Protein AF-A0A7Y1GFR9-F1 (afdb_monomer)

Solvent-accessible surface area (backbone atoms only — not comparable to full-atom values): 9111 Å² total; per-residue (Å²): 134,87,80,78,77,84,66,83,77,88,83,81,88,84,52,54,65,56,54,34,50,53,50,53,71,23,35,62,37,94,64,48,64,37,30,33,35,50,37,25,61,61,58,41,49,54,67,54,40,51,51,50,20,68,72,33,56,96,47,56,47,25,89,77,35,48,39,39,39,18,22,44,61,72,40,50,54,54,26,45,78,68,51,26,47,61,40,31,45,68,21,58,47,44,78,41,60,83,47,45,67,91,73,64,60,85,76,49,104,52,81,85,55,60,25,35,31,30,61,30,69,70,42,35,64,54,37,42,82,74,70,72,29,26,25,42,60,43,56,67,70,56,50,52,51,22,36,42,69,28,42,52,75,96,61,76,62,78,90,37,54,133

Secondary structure (DSSP, 8-state):
------PPPP--PPPHHHHHHHHHHH---SSSB--EEEE-SS---HHHHHHHHHHHTT----TT-EEEEEE-HHHHHHHHHTTHHHHHHHHTEEEEES--GGG-PSSPSSTT--EEEES-HHHHHHHHHHH--EEEE--HHHHHHHHHHSB--SSS-TTT--

Foldseek 3Di:
DDPPPPDPDDDDDDDLLNVQVLQVLLQFDPFFFAQEEEEQQAADALVLLVVLLVLQAPAAFDPRYAYEYEHAPVRVVVSVVVVSCVSCVVNPYHYDHPDGPLPDDPPDVDNPAQEYEYQDSVCSNCVCVRPVHGYNHDHSSQSSVCRRVSTHDPDDDPSSDD

Mean predicted aligned error: 5.0 Å

pLDDT: mean 91.9, std 10.21, range [40.47, 98.75]

Radius of gyration: 17.75 Å; Cα contacts (8 Å, |Δi|>4): 274; chains: 1; bounding box: 36×48×51 Å

Nearest PDB structures (foldseek):
  7d2r-assembly1_A  TM=9.599E-01  e=6.645E-16  Agrobacterium tumefaciens
  7cnq-assembly4_D  TM=9.581E-01  e=7.096E-16  Agrobacterium tumefaciens
  7cnp-assembly3_C  TM=9.548E-01  e=2.640E-15  Agrobacterium tumefaciens
  7cns-assembly1_A-2  TM=8.594E-01  e=6.886E-07  Thermococcus kodakarensis KOD1
  2z86-assembly1_A  TM=3.331E-01  e=6.299E+00  Escherichia coli

Structure (mmCIF, N/CA/C/O backbone):
data_AF-A0A7Y1GFR9-F1
#
_entry.id   AF-A0A7Y1GFR9-F1
#
loop_
_atom_site.group_PDB
_atom_site.id
_atom_site.type_symbol
_atom_site.label_atom_id
_atom_site.label_alt_id
_atom_site.label_comp_id
_atom_site.label_asym_id
_atom_site.label_entity_id
_atom_site.label_seq_id
_atom_site.pdbx_PDB_ins_code
_atom_site.Cartn_x
_atom_site.Cartn_y
_atom_site.Cartn_z
_atom_site.occupancy
_atom_site.B_iso_or_equiv
_atom_site.auth_seq_id
_atom_site.auth_comp_id
_atom_site.auth_asym_id
_atom_site.auth_atom_id
_atom_site.pdbx_PDB_model_num
ATOM 1 N N . MET A 1 1 ? 11.500 33.359 -33.587 1.00 40.47 1 MET A N 1
ATOM 2 C CA . MET A 1 1 ? 10.790 32.141 -34.030 1.00 40.47 1 MET A CA 1
ATOM 3 C C . MET A 1 1 ? 11.599 30.947 -33.533 1.00 40.47 1 MET A C 1
ATOM 5 O O . MET A 1 1 ? 12.640 30.663 -34.104 1.00 40.47 1 MET A O 1
ATOM 9 N N . LEU A 1 2 ? 11.232 30.360 -32.389 1.00 47.72 2 LEU A N 1
ATOM 10 C CA . LEU A 1 2 ? 11.967 29.237 -31.790 1.00 47.72 2 LEU A CA 1
ATOM 11 C C . LEU A 1 2 ? 11.575 27.946 -32.521 1.00 47.72 2 LEU A C 1
ATOM 13 O O . LEU A 1 2 ? 10.472 27.439 -32.338 1.00 47.72 2 LEU A O 1
ATOM 17 N N . GLN A 1 3 ? 12.464 27.448 -33.382 1.00 59.44 3 GLN A N 1
ATOM 18 C CA . GLN A 1 3 ? 12.370 26.102 -33.943 1.00 59.44 3 GLN A CA 1
ATOM 19 C C . GLN A 1 3 ? 12.671 25.098 -32.828 1.00 59.44 3 GLN A C 1
ATOM 21 O O . GLN A 1 3 ? 13.826 24.867 -32.480 1.00 59.44 3 GLN A O 1
ATOM 26 N N . VAL A 1 4 ? 11.625 24.496 -32.263 1.00 64.25 4 VAL A N 1
ATOM 27 C CA . VAL A 1 4 ? 11.765 23.232 -31.537 1.00 64.25 4 VAL A CA 1
ATOM 28 C C . VAL A 1 4 ? 12.127 22.185 -32.587 1.00 64.25 4 VAL A C 1
ATOM 30 O O . VAL A 1 4 ? 11.289 21.786 -33.393 1.00 64.25 4 VAL A O 1
ATOM 33 N N . LEU A 1 5 ? 13.405 21.812 -32.644 1.00 63.75 5 LEU A N 1
ATOM 34 C CA . LEU A 1 5 ? 13.897 20.742 -33.505 1.00 63.75 5 LEU A CA 1
ATOM 35 C C . LEU A 1 5 ? 13.189 19.442 -33.107 1.00 63.75 5 LEU A C 1
ATOM 37 O O . LEU A 1 5 ? 13.393 18.934 -32.001 1.00 63.75 5 LEU A O 1
ATOM 41 N N . ALA A 1 6 ? 12.345 18.930 -34.002 1.00 72.00 6 ALA A N 1
ATOM 42 C CA . ALA A 1 6 ? 11.677 17.644 -33.865 1.00 72.00 6 ALA A CA 1
ATOM 43 C C . ALA A 1 6 ? 12.722 16.522 -33.940 1.00 72.00 6 ALA A C 1
ATOM 45 O O . ALA A 1 6 ? 13.035 16.011 -35.013 1.00 72.00 6 ALA A O 1
ATOM 46 N N . HIS A 1 7 ? 13.307 16.180 -32.795 1.00 75.50 7 HIS A N 1
ATOM 47 C CA . HIS A 1 7 ? 14.127 14.985 -32.669 1.00 75.50 7 HIS A CA 1
ATOM 48 C C . HIS A 1 7 ? 13.198 13.766 -32.654 1.00 75.50 7 HIS A C 1
ATOM 50 O O . HIS A 1 7 ? 12.136 13.830 -32.023 1.00 75.50 7 HIS A O 1
ATOM 56 N N . PRO A 1 8 ? 13.552 12.666 -33.341 1.00 83.44 8 PRO A N 1
ATOM 57 C CA . PRO A 1 8 ? 12.790 11.433 -33.226 1.00 83.44 8 PRO A CA 1
ATOM 58 C C . PRO A 1 8 ? 12.771 11.001 -31.758 1.00 83.44 8 PRO A C 1
ATOM 60 O O . PRO A 1 8 ? 13.806 10.990 -31.092 1.00 83.44 8 PRO A O 1
ATOM 63 N N . LEU A 1 9 ? 11.580 10.687 -31.249 1.00 88.75 9 LEU A N 1
ATOM 64 C CA . LEU A 1 9 ? 11.421 10.205 -29.883 1.00 88.75 9 LEU A CA 1
ATOM 65 C C . LEU A 1 9 ? 12.038 8.812 -29.762 1.00 88.75 9 LEU A C 1
ATOM 67 O O . LEU A 1 9 ? 11.814 7.944 -30.611 1.00 88.75 9 LEU A O 1
ATOM 71 N N . GLU A 1 10 ? 12.794 8.596 -28.689 1.00 93.31 10 GLU A N 1
ATOM 72 C CA . GLU A 1 10 ? 13.279 7.269 -28.335 1.00 93.31 10 GLU A CA 1
ATOM 73 C C . GLU A 1 10 ? 12.088 6.320 -28.146 1.00 93.31 10 GLU A C 1
ATOM 75 O O . GLU A 1 10 ? 11.118 6.636 -27.456 1.00 93.31 10 GLU A O 1
ATOM 80 N N . THR A 1 11 ? 12.152 5.150 -28.783 1.00 94.25 11 THR A N 1
ATOM 81 C CA . THR A 1 11 ? 11.154 4.091 -28.616 1.00 94.25 11 THR A CA 1
ATOM 82 C C . THR A 1 11 ? 11.794 2.923 -27.886 1.00 94.25 11 THR A C 1
ATOM 84 O O . THR A 1 11 ? 12.729 2.308 -28.395 1.00 94.25 11 THR A O 1
ATOM 87 N N . ILE A 1 12 ? 11.254 2.592 -26.716 1.00 95.25 12 ILE A N 1
ATOM 88 C CA . ILE A 1 12 ? 11.708 1.471 -25.891 1.00 95.25 12 ILE A CA 1
ATOM 89 C C . ILE A 1 12 ? 10.655 0.364 -25.955 1.00 95.25 12 ILE A C 1
ATOM 91 O O . ILE A 1 12 ? 9.463 0.606 -25.758 1.00 95.25 12 ILE A O 1
ATOM 95 N N . ARG A 1 13 ? 11.088 -0.870 -26.223 1.00 95.88 13 ARG A N 1
ATOM 96 C CA . ARG A 1 13 ? 10.219 -2.049 -26.151 1.00 95.88 13 ARG A CA 1
ATOM 97 C C . ARG A 1 13 ? 10.217 -2.582 -24.721 1.00 95.88 13 ARG A C 1
ATOM 99 O O . ARG A 1 13 ? 11.259 -2.996 -24.237 1.00 95.88 13 ARG A O 1
ATOM 106 N N . VAL A 1 14 ? 9.041 -2.629 -24.098 1.00 96.25 14 VAL A N 1
ATOM 107 C CA . VAL A 1 14 ? 8.843 -3.222 -22.767 1.00 96.25 14 VAL A CA 1
ATOM 108 C C . VAL A 1 14 ? 8.299 -4.641 -22.919 1.00 96.25 14 VAL A C 1
ATOM 110 O O . VAL A 1 14 ? 7.253 -4.859 -23.535 1.00 96.25 14 VAL A O 1
ATOM 113 N N . SER A 1 15 ? 9.026 -5.615 -22.384 1.00 95.75 15 SER A N 1
ATOM 114 C CA . SER A 1 15 ? 8.652 -7.028 -22.340 1.00 95.75 15 SER A CA 1
ATOM 115 C C . SER A 1 15 ? 8.041 -7.410 -20.987 1.00 95.75 15 SER A C 1
ATOM 117 O O . SER A 1 15 ? 8.073 -6.646 -20.025 1.00 95.75 15 SER A O 1
ATOM 119 N N . ARG A 1 16 ? 7.472 -8.619 -20.894 1.00 96.00 16 ARG A N 1
ATOM 120 C CA . ARG A 1 16 ? 7.000 -9.157 -19.606 1.00 96.00 16 ARG A CA 1
ATOM 121 C C . ARG A 1 16 ? 8.153 -9.402 -18.635 1.00 96.00 16 ARG A C 1
ATOM 123 O O . ARG A 1 16 ? 7.985 -9.147 -17.449 1.00 96.00 16 ARG A O 1
ATOM 130 N N . ASP A 1 17 ? 9.310 -9.820 -19.143 1.00 96.19 17 ASP A N 1
ATOM 131 C CA . ASP A 1 17 ? 10.512 -10.033 -18.336 1.00 96.19 17 ASP A CA 1
ATOM 132 C C . ASP A 1 17 ? 11.001 -8.724 -17.709 1.00 96.19 17 ASP A C 1
ATOM 134 O O . ASP A 1 17 ? 11.428 -8.725 -16.557 1.00 96.19 17 ASP A O 1
ATOM 138 N N . ASP A 1 18 ? 10.874 -7.599 -18.422 1.00 96.50 18 ASP A N 1
ATOM 139 C CA . ASP A 1 18 ? 11.194 -6.279 -17.866 1.00 96.50 18 ASP A CA 1
ATOM 140 C C . ASP A 1 18 ? 10.273 -5.952 -16.683 1.00 96.50 18 ASP A C 1
ATOM 142 O O . ASP A 1 18 ? 10.742 -5.537 -15.626 1.00 96.50 18 ASP A O 1
ATOM 146 N N . LEU A 1 19 ? 8.969 -6.228 -16.811 1.00 95.69 19 LEU A N 1
ATOM 147 C CA . LEU A 1 19 ? 8.009 -6.034 -15.719 1.00 95.69 19 LEU A CA 1
ATOM 148 C C . LEU A 1 19 ? 8.282 -6.961 -14.530 1.00 95.69 19 LEU A C 1
ATOM 150 O O . LEU A 1 19 ? 8.147 -6.538 -13.381 1.00 95.69 19 LEU A O 1
ATOM 154 N N . TYR A 1 20 ? 8.666 -8.213 -14.788 1.00 96.81 20 TYR A N 1
ATOM 155 C CA . TYR A 1 20 ? 9.037 -9.160 -13.741 1.00 96.81 20 TYR A CA 1
ATOM 156 C C . TYR A 1 20 ? 10.269 -8.685 -12.968 1.00 96.81 20 TYR A C 1
ATOM 158 O O . TYR A 1 20 ? 10.234 -8.644 -11.739 1.00 96.81 20 TYR A O 1
ATOM 166 N N . ARG A 1 21 ? 11.320 -8.253 -13.677 1.00 96.25 21 ARG A N 1
ATOM 167 C CA . ARG A 1 21 ? 12.548 -7.713 -13.073 1.00 96.25 21 ARG A CA 1
ATOM 168 C C . ARG A 1 21 ? 12.263 -6.463 -12.249 1.00 96.25 21 ARG A C 1
ATOM 170 O O . ARG A 1 21 ? 12.650 -6.413 -11.086 1.00 96.25 21 ARG A O 1
ATOM 177 N N . SER A 1 22 ? 11.506 -5.507 -12.790 1.00 95.94 22 SER A N 1
ATOM 178 C CA . SER A 1 22 ? 11.101 -4.320 -12.029 1.00 95.94 22 SER A CA 1
ATOM 179 C C . SER A 1 22 ? 10.274 -4.680 -10.793 1.00 95.94 22 SER A C 1
ATOM 181 O O . SER A 1 22 ? 10.444 -4.070 -9.742 1.00 95.94 22 SER A O 1
ATOM 183 N N . TRP A 1 23 ? 9.394 -5.684 -10.869 1.00 96.44 23 TRP A N 1
ATOM 184 C CA . TRP A 1 23 ? 8.671 -6.153 -9.686 1.00 96.44 23 TRP A CA 1
ATOM 185 C C . TRP A 1 23 ? 9.618 -6.739 -8.629 1.00 96.44 23 TRP A C 1
ATOM 187 O O . TRP A 1 23 ? 9.455 -6.427 -7.453 1.00 96.44 23 TRP A O 1
ATOM 197 N N . GLN A 1 24 ? 10.614 -7.536 -9.032 1.00 95.75 24 GLN A N 1
ATOM 198 C CA . GLN A 1 24 ? 11.618 -8.088 -8.114 1.00 95.75 24 GLN A CA 1
ATOM 199 C C . GLN A 1 24 ? 12.436 -6.983 -7.433 1.00 95.75 24 GLN A C 1
ATOM 201 O O . GLN A 1 24 ? 12.635 -7.036 -6.225 1.00 95.75 24 GLN A O 1
ATOM 206 N N . GLU A 1 25 ? 12.853 -5.959 -8.180 1.00 96.00 25 GLU A N 1
ATOM 207 C CA . GLU A 1 25 ? 13.593 -4.810 -7.640 1.00 96.00 25 GLU A CA 1
ATOM 208 C C . GLU A 1 25 ? 12.782 -4.015 -6.606 1.00 96.00 25 GLU A C 1
ATOM 210 O O . GLU A 1 25 ? 13.326 -3.555 -5.604 1.00 96.00 25 GLU A O 1
ATOM 215 N N . LEU A 1 26 ? 11.472 -3.863 -6.826 1.00 96.44 26 LEU A N 1
ATOM 216 C CA . LEU A 1 26 ? 10.575 -3.129 -5.927 1.00 96.44 26 LEU A CA 1
ATOM 217 C C . LEU A 1 26 ? 10.103 -3.953 -4.717 1.00 96.44 26 LEU A C 1
ATOM 219 O O . LEU A 1 26 ? 9.535 -3.394 -3.779 1.00 96.44 26 LEU A O 1
ATOM 223 N N . ASN A 1 27 ? 10.289 -5.272 -4.734 1.00 96.56 27 ASN A N 1
ATOM 224 C CA . ASN A 1 27 ? 9.762 -6.195 -3.734 1.00 96.56 27 ASN A CA 1
ATOM 225 C C . ASN A 1 27 ? 10.908 -6.830 -2.928 1.00 96.56 27 ASN A C 1
ATOM 227 O O . ASN A 1 27 ? 11.238 -8.000 -3.112 1.00 96.56 27 ASN A O 1
ATOM 231 N N . SER A 1 28 ? 11.509 -6.027 -2.046 1.00 95.44 28 SER A N 1
ATOM 232 C CA . SER A 1 28 ? 12.753 -6.311 -1.318 1.00 95.44 28 SER A CA 1
ATOM 233 C C . SER A 1 28 ? 12.612 -7.071 0.007 1.00 95.44 28 SER A C 1
ATOM 235 O O . SER A 1 28 ? 13.617 -7.318 0.665 1.00 95.44 28 SER A O 1
ATOM 237 N N . ALA A 1 29 ? 11.398 -7.390 0.459 1.00 95.81 29 ALA A N 1
ATOM 238 C CA . ALA A 1 29 ? 11.197 -8.136 1.702 1.00 95.81 29 ALA A CA 1
ATOM 239 C C . ALA A 1 29 ? 11.573 -9.627 1.567 1.00 95.81 29 ALA A C 1
ATOM 241 O O . ALA A 1 29 ? 11.161 -10.293 0.617 1.00 95.81 29 ALA A O 1
ATOM 242 N N . ASP A 1 30 ? 12.282 -10.156 2.570 1.00 91.06 30 ASP A N 1
ATOM 243 C CA . ASP A 1 30 ? 12.797 -11.539 2.592 1.00 91.06 30 ASP A CA 1
ATOM 244 C C . ASP A 1 30 ? 11.809 -12.578 3.151 1.00 91.06 30 ASP A C 1
ATOM 246 O O . ASP A 1 30 ? 12.010 -13.787 3.016 1.00 91.06 30 ASP A O 1
ATOM 250 N N . ASP A 1 31 ? 10.740 -12.132 3.808 1.00 94.50 31 ASP A N 1
ATOM 251 C CA . ASP A 1 31 ? 9.683 -12.989 4.340 1.00 94.50 31 ASP A CA 1
ATOM 252 C C . ASP A 1 31 ? 8.306 -12.503 3.875 1.00 94.50 31 ASP A C 1
ATOM 254 O O . ASP A 1 31 ? 8.180 -11.438 3.284 1.00 94.50 31 ASP A O 1
ATOM 258 N N . ARG A 1 32 ? 7.265 -13.323 4.064 1.00 97.00 32 ARG A N 1
ATOM 259 C CA . ARG A 1 32 ? 5.899 -12.997 3.615 1.00 97.00 32 ARG A CA 1
ATOM 260 C C . ARG A 1 32 ? 5.081 -12.237 4.654 1.00 97.00 32 ARG A C 1
ATOM 262 O O . ARG A 1 32 ? 3.954 -11.854 4.341 1.00 97.00 32 ARG A O 1
ATOM 269 N N . GLN A 1 33 ? 5.561 -12.112 5.888 1.00 97.62 33 GLN A N 1
ATOM 270 C CA . GLN A 1 33 ? 4.800 -11.469 6.948 1.00 97.62 33 GLN A CA 1
ATOM 271 C C . GLN A 1 33 ? 4.722 -9.982 6.632 1.00 97.62 33 GLN A C 1
ATOM 273 O O . GLN A 1 33 ? 5.733 -9.361 6.329 1.00 97.62 33 GLN A O 1
ATOM 278 N N . VAL A 1 34 ? 3.527 -9.400 6.717 1.00 97.94 34 VAL A N 1
ATOM 279 C CA . VAL A 1 34 ? 3.338 -7.958 6.546 1.00 97.94 34 VAL A CA 1
ATOM 280 C C . VAL A 1 34 ? 2.937 -7.337 7.869 1.00 97.94 34 VAL A C 1
ATOM 282 O O . VAL A 1 34 ? 1.975 -7.765 8.505 1.00 97.94 34 VAL A O 1
ATOM 285 N N . ASP A 1 35 ? 3.687 -6.322 8.286 1.00 96.62 35 ASP A N 1
ATOM 286 C CA . ASP A 1 35 ? 3.425 -5.587 9.522 1.00 96.62 35 ASP A CA 1
ATOM 287 C C . ASP A 1 35 ? 2.628 -4.308 9.277 1.00 96.62 35 ASP A C 1
ATOM 289 O O . ASP A 1 35 ? 1.723 -3.965 10.044 1.00 96.62 35 ASP A O 1
ATOM 293 N N . ILE A 1 36 ? 2.985 -3.597 8.209 1.00 96.19 36 ILE A N 1
ATOM 294 C CA . ILE A 1 36 ? 2.435 -2.293 7.862 1.00 96.19 36 ILE A CA 1
ATOM 295 C C . ILE A 1 36 ? 2.000 -2.304 6.400 1.00 96.19 36 ILE A C 1
ATOM 297 O O . ILE A 1 36 ? 2.696 -2.832 5.541 1.00 96.19 36 ILE A O 1
ATOM 301 N N . ILE A 1 37 ? 0.872 -1.676 6.097 1.00 96.94 37 ILE A N 1
ATOM 302 C CA . ILE A 1 37 ? 0.425 -1.392 4.738 1.00 96.94 37 ILE A CA 1
ATOM 303 C C . ILE A 1 37 ? 0.266 0.118 4.612 1.00 96.94 37 ILE A C 1
ATOM 305 O O . ILE A 1 37 ? -0.515 0.726 5.342 1.00 96.94 37 ILE A O 1
ATOM 309 N N . SER A 1 38 ? 1.010 0.716 3.688 1.00 95.06 38 SER A N 1
ATOM 310 C CA . SER A 1 38 ? 0.966 2.147 3.402 1.00 95.06 38 SER A CA 1
ATOM 311 C C . SER A 1 38 ? 0.489 2.387 1.973 1.00 95.06 38 SER A C 1
ATOM 313 O O . SER A 1 38 ? 1.128 1.964 1.001 1.00 95.06 38 SER A O 1
ATOM 315 N N . LEU A 1 39 ? -0.649 3.067 1.851 1.00 95.94 39 LEU A N 1
ATOM 316 C CA . LEU A 1 39 ? -1.325 3.354 0.590 1.00 95.94 39 LEU A CA 1
ATOM 317 C C . LEU A 1 39 ? -1.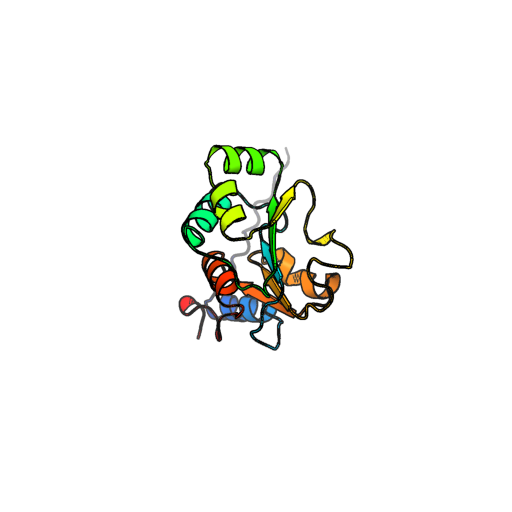385 4.861 0.334 1.00 95.94 39 LEU A C 1
ATOM 319 O O . LEU A 1 39 ? -1.596 5.647 1.255 1.00 95.94 39 LEU A O 1
ATOM 323 N N . GLY A 1 40 ? -1.255 5.254 -0.935 1.00 87.38 40 GLY A N 1
ATOM 324 C CA . GLY A 1 40 ? -1.368 6.660 -1.333 1.00 87.38 40 GLY A CA 1
ATOM 325 C C . GLY A 1 40 ? -0.093 7.470 -1.120 1.00 87.38 40 GLY A C 1
ATOM 326 O O . GLY A 1 40 ? -0.160 8.588 -0.635 1.00 87.38 40 GLY A O 1
ATOM 327 N N . ASN A 1 41 ? 1.074 6.934 -1.489 1.00 78.75 41 ASN A N 1
ATOM 328 C CA . ASN A 1 41 ? 2.373 7.604 -1.337 1.00 78.75 41 ASN A CA 1
ATOM 329 C C . ASN A 1 41 ? 2.767 8.348 -2.634 1.00 78.75 41 ASN A C 1
ATOM 331 O O . ASN A 1 41 ? 3.538 7.778 -3.422 1.00 78.75 41 ASN A O 1
ATOM 335 N N . PRO A 1 42 ? 2.263 9.575 -2.920 1.00 65.94 42 PRO A N 1
ATOM 336 C CA . PRO A 1 42 ? 1.895 10.618 -1.943 1.00 65.94 42 PRO A CA 1
ATOM 337 C C . PRO A 1 42 ? 0.404 11.005 -1.838 1.00 65.94 42 PRO A C 1
ATOM 339 O O . PRO A 1 42 ? 0.050 11.687 -0.880 1.00 65.94 42 PRO A O 1
ATOM 342 N N . HIS A 1 43 ? -0.460 10.598 -2.780 1.00 80.81 43 HIS A N 1
ATOM 343 C CA . HIS A 1 43 ? -1.895 10.900 -2.719 1.00 80.81 43 HIS A CA 1
ATOM 344 C C . HIS A 1 43 ? -2.748 9.726 -3.197 1.00 80.81 43 HIS A C 1
ATOM 346 O O . HIS A 1 43 ? -2.664 9.337 -4.359 1.00 80.81 43 HIS A O 1
ATOM 352 N N . PHE A 1 44 ? -3.582 9.191 -2.307 1.00 95.00 44 PHE A N 1
ATOM 353 C CA . PHE A 1 44 ? -4.654 8.263 -2.660 1.00 95.00 44 PHE A CA 1
ATOM 354 C C . PHE A 1 44 ? -5.811 9.019 -3.322 1.00 95.00 44 PHE A C 1
ATOM 356 O O . PHE A 1 44 ? -6.248 10.053 -2.811 1.00 95.00 44 PHE A O 1
ATOM 363 N N . SER A 1 45 ? -6.288 8.522 -4.459 1.00 95.81 45 SER A N 1
ATOM 364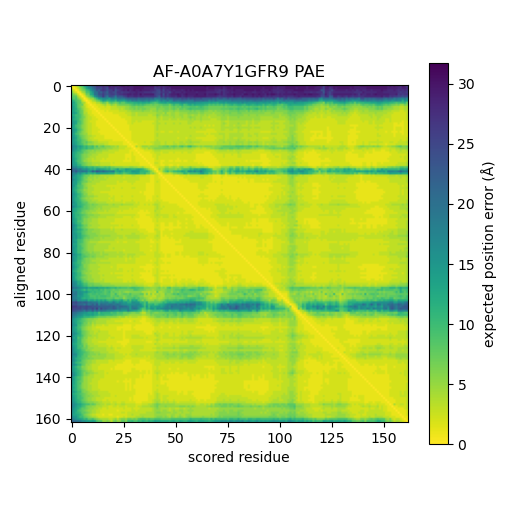 C CA . SER A 1 45 ? -7.384 9.122 -5.226 1.00 95.81 45 SER A CA 1
ATOM 365 C C . SER A 1 45 ? -8.767 8.696 -4.717 1.00 95.81 45 SER A C 1
ATOM 367 O O . SER A 1 45 ? -8.918 7.683 -4.033 1.00 95.81 45 SER A O 1
ATOM 369 N N . LEU A 1 46 ? -9.811 9.442 -5.099 1.00 97.62 46 LEU A N 1
ATOM 370 C CA . LEU A 1 46 ? -11.198 9.099 -4.762 1.00 97.62 46 LEU A CA 1
ATOM 371 C C . LEU A 1 46 ? -11.608 7.722 -5.314 1.00 97.62 46 LEU A C 1
ATOM 373 O O . LEU A 1 46 ? -12.321 6.971 -4.649 1.00 97.62 46 LEU A O 1
ATOM 377 N N . ASP A 1 47 ? -11.158 7.370 -6.518 1.00 97.75 47 ASP A N 1
ATOM 378 C CA . ASP A 1 47 ? -11.478 6.072 -7.115 1.00 97.75 47 ASP A CA 1
ATOM 379 C C . ASP A 1 47 ? -10.753 4.925 -6.408 1.00 97.75 47 ASP A C 1
ATOM 381 O O . ASP A 1 47 ? -11.335 3.856 -6.214 1.00 97.75 47 ASP A O 1
ATOM 385 N N . GLU A 1 48 ? -9.529 5.154 -5.927 1.00 98.00 48 GLU A N 1
ATOM 386 C CA . GLU A 1 48 ? -8.850 4.199 -5.053 1.00 98.00 48 GLU A CA 1
ATOM 387 C C . GLU A 1 48 ? -9.568 4.044 -3.703 1.00 98.00 48 GLU A C 1
ATOM 389 O O . GLU A 1 48 ? -9.699 2.915 -3.231 1.00 98.00 48 GLU A O 1
ATOM 394 N N . PHE A 1 49 ? -10.110 5.120 -3.115 1.00 98.50 49 PHE A N 1
ATOM 395 C CA . PHE A 1 49 ? -10.964 5.036 -1.919 1.00 98.50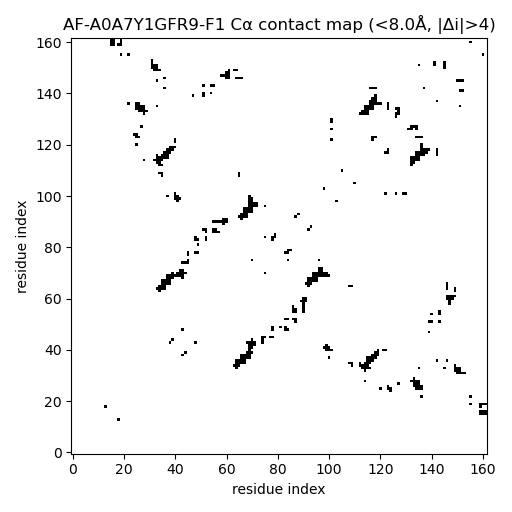 49 PHE A CA 1
ATOM 396 C C . PHE A 1 49 ? -12.195 4.167 -2.159 1.00 98.50 49 PHE A C 1
ATOM 398 O O . PHE A 1 49 ? -12.428 3.213 -1.415 1.00 98.50 49 PHE A O 1
ATOM 405 N N . LYS A 1 50 ? -12.957 4.447 -3.223 1.00 98.44 50 LYS A N 1
ATOM 406 C CA . LYS A 1 50 ? -14.136 3.648 -3.596 1.00 98.44 50 LYS A CA 1
ATOM 407 C C . LYS A 1 50 ? -13.759 2.188 -3.814 1.00 98.44 50 LYS A C 1
ATOM 409 O O . LYS A 1 50 ? -14.450 1.287 -3.337 1.00 98.44 50 LYS A O 1
ATOM 414 N N . ARG A 1 51 ? -12.648 1.941 -4.512 1.00 98.50 51 ARG A N 1
ATOM 415 C CA . ARG A 1 51 ? -12.186 0.586 -4.803 1.00 98.50 51 ARG A CA 1
ATOM 416 C C . ARG A 1 51 ? -11.755 -0.154 -3.542 1.00 98.50 51 ARG A C 1
ATOM 418 O O . ARG A 1 51 ? -12.132 -1.311 -3.376 1.00 98.50 51 ARG A O 1
ATOM 425 N N . LEU A 1 52 ? -10.992 0.486 -2.660 1.00 98.69 52 LEU A N 1
ATOM 426 C CA . LEU A 1 52 ? -10.577 -0.114 -1.396 1.00 98.69 52 LEU A CA 1
ATOM 427 C C . LEU A 1 52 ? -11.792 -0.389 -0.503 1.00 98.69 52 LEU A C 1
ATOM 429 O O . LEU A 1 52 ? -11.887 -1.475 0.058 1.00 98.69 52 LEU A O 1
ATOM 433 N N . ALA A 1 53 ? -12.758 0.533 -0.433 1.00 98.69 53 ALA A N 1
ATOM 434 C CA . ALA A 1 53 ? -13.982 0.347 0.345 1.00 98.69 53 ALA A CA 1
ATOM 435 C C . ALA A 1 53 ? -14.773 -0.880 -0.132 1.00 98.69 53 ALA A C 1
ATOM 437 O O . ALA A 1 53 ? -15.179 -1.700 0.686 1.00 98.69 53 ALA A O 1
ATOM 438 N N . GLN A 1 54 ? -14.910 -1.071 -1.450 1.00 98.62 54 GLN A N 1
ATOM 439 C CA . GLN A 1 54 ? -15.523 -2.279 -2.018 1.00 98.62 54 GLN A CA 1
ATOM 440 C C . GLN A 1 54 ? -14.779 -3.562 -1.623 1.00 98.62 54 GLN A C 1
ATOM 442 O O . GLN A 1 54 ? -15.413 -4.565 -1.313 1.00 98.62 54 GLN A O 1
ATOM 447 N N . LEU A 1 55 ? -13.443 -3.539 -1.639 1.00 98.62 55 LEU A N 1
ATOM 448 C CA . LEU A 1 55 ? -12.612 -4.694 -1.279 1.00 98.62 55 LEU A CA 1
ATOM 449 C C . LEU A 1 55 ? -12.671 -5.018 0.225 1.00 98.62 55 LEU A C 1
ATOM 451 O O . LEU A 1 55 ? -12.496 -6.172 0.609 1.00 98.62 55 LEU A O 1
ATOM 455 N N . CYS A 1 56 ? -12.911 -4.013 1.067 1.00 98.62 56 CYS A N 1
ATOM 456 C CA . CYS A 1 56 ? -12.903 -4.121 2.526 1.00 98.62 56 CYS A CA 1
ATOM 457 C C . CYS A 1 56 ? -14.301 -4.273 3.155 1.00 98.62 56 CYS A C 1
ATOM 459 O O . CYS A 1 56 ? -14.401 -4.573 4.347 1.00 98.62 56 CYS A O 1
ATOM 461 N N . ALA A 1 57 ? -15.379 -4.065 2.394 1.00 98.38 57 ALA A N 1
ATOM 462 C CA . ALA A 1 57 ? -16.746 -4.059 2.906 1.00 98.38 57 ALA A CA 1
ATOM 463 C C . ALA A 1 57 ? -17.106 -5.360 3.647 1.00 98.38 57 ALA A C 1
ATOM 465 O O . ALA A 1 57 ? -16.940 -6.465 3.132 1.00 98.38 57 ALA A O 1
ATOM 466 N N . GLY A 1 58 ? -17.603 -5.225 4.881 1.00 98.12 58 GLY A N 1
ATOM 467 C CA . GLY A 1 58 ? -17.993 -6.358 5.731 1.00 98.12 58 GLY A CA 1
ATOM 468 C C . GLY A 1 58 ? -16.828 -7.196 6.276 1.00 98.12 58 GLY A C 1
ATOM 469 O O . GLY A 1 58 ? -17.069 -8.189 6.955 1.00 98.12 58 GLY A O 1
ATOM 470 N N . GLN A 1 59 ? -15.579 -6.809 6.010 1.00 98.06 59 GLN A N 1
ATOM 471 C CA . GLN A 1 59 ? -14.385 -7.518 6.467 1.00 98.06 59 GLN A CA 1
ATOM 472 C C . GLN A 1 59 ? -13.710 -6.787 7.641 1.00 98.06 59 GLN A C 1
ATOM 474 O O . GLN A 1 59 ? -14.117 -5.697 8.065 1.00 98.06 59 GLN A O 1
ATOM 479 N N . ARG A 1 60 ? -12.652 -7.397 8.181 1.00 98.38 60 ARG A N 1
ATOM 480 C CA . ARG A 1 60 ? -11.747 -6.800 9.171 1.00 98.38 60 ARG A CA 1
ATOM 481 C C . ARG A 1 60 ? -10.304 -7.118 8.808 1.00 98.38 60 ARG A C 1
ATOM 483 O O . ARG A 1 60 ? -10.017 -8.215 8.329 1.00 98.38 60 ARG A O 1
ATOM 490 N N . LYS A 1 61 ? -9.399 -6.174 9.064 1.00 98.38 61 LYS A N 1
ATOM 491 C CA . LYS A 1 61 ? -7.960 -6.421 8.952 1.00 98.38 61 LYS A CA 1
ATOM 492 C C . LYS A 1 61 ? -7.480 -7.443 9.989 1.00 98.38 61 LYS A C 1
ATOM 494 O O . LYS A 1 61 ? -8.056 -7.572 11.070 1.00 98.38 61 LYS A O 1
ATOM 499 N N . HIS A 1 62 ? -6.367 -8.100 9.691 1.00 98.38 62 HIS A N 1
ATOM 500 C CA . HIS A 1 62 ? -5.620 -8.915 10.633 1.00 98.38 62 HIS A CA 1
ATOM 501 C C . HIS A 1 62 ? -5.186 -8.054 11.838 1.00 98.38 62 HIS A C 1
ATOM 503 O O . HIS A 1 62 ? -4.691 -6.935 11.649 1.00 98.38 62 HIS A 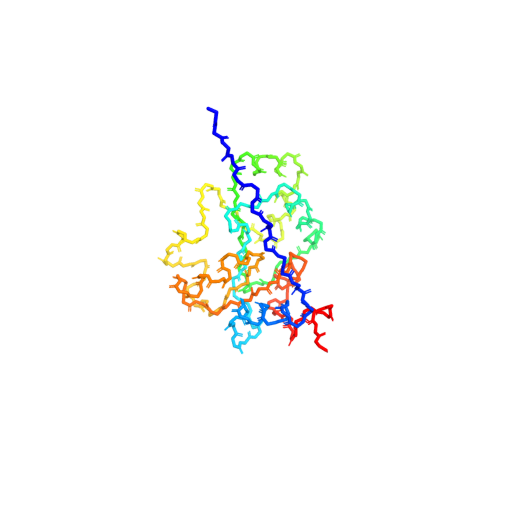O 1
ATOM 509 N N . PRO A 1 63 ? -5.322 -8.538 13.087 1.00 96.50 63 PRO A N 1
ATOM 510 C CA . PRO A 1 63 ? -5.069 -7.727 14.281 1.00 96.50 63 PRO A CA 1
ATOM 511 C C . PRO A 1 63 ? -3.625 -7.223 14.379 1.00 96.50 63 PRO A C 1
ATOM 513 O O . PRO A 1 63 ? -3.387 -6.151 14.926 1.00 96.50 63 PRO A O 1
ATOM 516 N N . GLN A 1 64 ? -2.668 -7.962 13.812 1.00 95.81 64 GLN A N 1
ATOM 517 C CA . GLN A 1 64 ? -1.249 -7.594 13.830 1.00 95.81 64 GLN A CA 1
ATOM 518 C C . GLN A 1 64 ? -0.811 -6.710 12.650 1.00 95.81 64 GLN A C 1
ATOM 520 O O . GLN A 1 64 ? 0.354 -6.318 12.614 1.00 95.81 64 GLN A O 1
ATOM 525 N N . VAL A 1 65 ? -1.701 -6.401 11.701 1.00 96.94 65 VAL A N 1
ATOM 526 C CA . VAL A 1 65 ? -1.399 -5.525 10.560 1.00 96.94 65 VAL A CA 1
ATOM 527 C C . VAL A 1 65 ? -1.898 -4.115 10.848 1.00 96.94 65 VAL A C 1
ATOM 529 O O . VAL A 1 65 ? -3.063 -3.925 11.209 1.00 96.94 65 VAL A O 1
ATOM 532 N N . SER A 1 66 ? -1.047 -3.117 10.637 1.00 96.19 66 SER A N 1
ATOM 533 C CA . SER A 1 66 ? -1.453 -1.709 10.580 1.00 96.19 66 SER A CA 1
ATOM 534 C C . SER A 1 66 ? -1.639 -1.300 9.123 1.00 96.19 66 SER A C 1
ATOM 536 O O . SER A 1 66 ? -0.761 -1.552 8.309 1.00 96.19 66 SER A O 1
ATOM 538 N N . ILE A 1 67 ? -2.756 -0.662 8.777 1.00 96.75 67 ILE A N 1
ATOM 539 C CA . ILE A 1 67 ? -3.000 -0.138 7.426 1.00 96.75 67 ILE A CA 1
ATOM 540 C C . ILE A 1 67 ? -3.335 1.351 7.504 1.00 96.75 67 ILE A C 1
ATOM 542 O O . ILE A 1 67 ? -4.174 1.761 8.306 1.00 96.75 67 ILE A O 1
ATOM 546 N N . MET A 1 68 ? -2.655 2.146 6.680 1.00 94.94 68 MET A N 1
ATOM 547 C CA . MET A 1 68 ? -2.771 3.600 6.622 1.00 94.94 68 MET A CA 1
ATOM 548 C C . MET A 1 68 ? -2.934 4.062 5.178 1.00 94.94 68 MET A C 1
ATOM 550 O O . MET A 1 68 ? -2.228 3.592 4.283 1.00 94.94 68 MET A O 1
ATOM 554 N N . VAL A 1 69 ? -3.832 5.021 4.975 1.00 95.69 69 VAL A N 1
ATOM 555 C CA . VAL A 1 69 ? -4.005 5.736 3.711 1.00 95.69 69 VAL A CA 1
ATOM 556 C C . VAL A 1 69 ? -3.590 7.194 3.898 1.00 95.69 69 VAL A C 1
ATOM 558 O O . VAL A 1 69 ? -4.129 7.888 4.761 1.00 95.69 69 VAL A O 1
ATOM 561 N N . THR A 1 70 ? -2.669 7.673 3.061 1.00 93.25 70 THR A N 1
ATOM 562 C CA . THR A 1 70 ? -2.319 9.098 2.966 1.00 93.25 70 THR A CA 1
ATOM 563 C C . THR A 1 70 ? -3.010 9.753 1.772 1.00 93.25 70 THR A C 1
ATOM 565 O O . THR A 1 70 ? -2.978 9.240 0.651 1.00 93.25 70 THR A O 1
ATOM 568 N N . CYS A 1 71 ? -3.662 10.896 1.989 1.00 94.00 71 CYS A N 1
ATOM 569 C CA . CYS A 1 71 ? -4.409 11.602 0.941 1.00 94.00 71 CYS A CA 1
ATOM 570 C C . CYS A 1 71 ? -4.439 13.125 1.159 1.00 94.00 71 CYS A C 1
ATOM 572 O O . CYS A 1 71 ? -3.953 13.641 2.163 1.00 94.00 71 CYS A O 1
ATOM 574 N N . GLY A 1 72 ? -4.964 13.874 0.188 1.00 94.19 72 GLY A N 1
ATOM 575 C CA . GLY A 1 72 ? -5.245 15.304 0.366 1.00 94.19 72 GLY A CA 1
ATOM 576 C C . GLY A 1 72 ? -6.605 15.528 1.036 1.00 94.19 72 GLY A C 1
ATOM 577 O O . GLY A 1 72 ? -7.522 14.740 0.810 1.00 94.19 72 GLY A O 1
ATOM 578 N N . ARG A 1 73 ? -6.758 16.625 1.793 1.00 94.31 73 ARG A N 1
ATOM 579 C CA . ARG A 1 73 ? -8.016 16.995 2.482 1.00 94.31 73 ARG A CA 1
ATOM 580 C C . ARG A 1 73 ? -9.251 16.930 1.586 1.00 94.31 73 ARG A C 1
ATOM 582 O O . ARG A 1 73 ? -10.208 16.247 1.917 1.00 94.31 73 ARG A O 1
ATOM 589 N N . THR A 1 74 ? -9.190 17.543 0.405 1.00 96.00 74 THR A N 1
ATOM 590 C CA . THR A 1 74 ? -10.321 17.547 -0.538 1.00 96.00 74 THR A CA 1
ATOM 591 C C . THR A 1 74 ? -10.735 16.140 -0.971 1.00 96.00 74 THR A C 1
ATOM 593 O O . THR A 1 74 ? -11.920 15.863 -1.113 1.00 96.00 74 THR A O 1
ATOM 596 N N . VAL A 1 75 ? -9.777 15.229 -1.172 1.00 96.50 75 VAL A N 1
ATOM 597 C CA . VAL A 1 75 ? -10.099 13.843 -1.545 1.00 96.50 75 VAL A CA 1
ATOM 598 C C . VAL A 1 75 ? -10.690 13.089 -0.358 1.00 96.50 75 VAL A C 1
ATOM 600 O O . VAL A 1 75 ? -11.612 12.300 -0.547 1.00 96.50 75 VAL A O 1
ATOM 603 N N . PHE A 1 76 ? -10.196 13.348 0.856 1.00 96.94 76 PHE A N 1
ATOM 604 C CA . PHE A 1 76 ? -10.761 12.781 2.077 1.00 96.94 76 PHE A CA 1
ATOM 605 C C . PHE A 1 76 ? -12.235 13.176 2.246 1.00 96.94 76 PHE A C 1
ATOM 607 O O . PHE A 1 76 ? -13.078 12.298 2.384 1.00 96.94 76 PHE A O 1
ATOM 614 N N . GLU A 1 77 ? -12.560 14.467 2.133 1.00 97.88 77 GLU A N 1
ATOM 615 C CA . GLU A 1 77 ? -1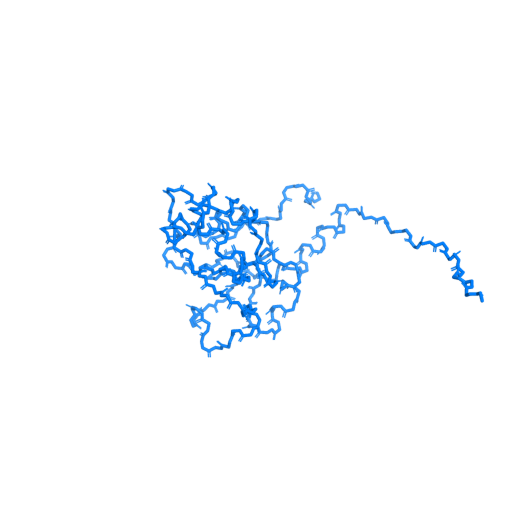3.937 14.985 2.215 1.00 97.88 77 GLU A CA 1
ATOM 616 C C . GLU A 1 77 ? -14.848 14.364 1.144 1.00 97.88 77 GLU A C 1
ATOM 618 O O . GLU A 1 77 ? -15.977 13.961 1.418 1.00 97.88 77 GLU A O 1
ATOM 623 N N . GLN A 1 78 ? -14.351 14.219 -0.089 1.00 98.31 78 GLN A N 1
ATOM 624 C CA . GLN A 1 78 ? -15.092 13.548 -1.162 1.00 98.31 78 GLN A CA 1
ATOM 625 C C . GLN A 1 78 ? -15.329 12.061 -0.871 1.00 98.31 78 GLN A C 1
ATOM 627 O O . GLN A 1 78 ? -16.398 11.531 -1.180 1.00 98.31 78 GLN A O 1
ATOM 632 N N . ALA A 1 79 ? -14.338 11.371 -0.304 1.00 98.19 79 ALA A N 1
ATOM 633 C CA . ALA A 1 79 ? -14.452 9.967 0.073 1.00 98.19 79 ALA A CA 1
ATOM 634 C C . ALA A 1 79 ? -15.408 9.777 1.261 1.00 98.19 79 ALA A C 1
ATOM 636 O O . ALA A 1 79 ? -16.142 8.788 1.297 1.00 98.19 79 ALA A O 1
ATOM 637 N N . GLU A 1 80 ? -15.429 10.725 2.198 1.00 98.44 80 GLU A N 1
ATOM 638 C CA . GLU A 1 80 ? -16.359 10.763 3.327 1.00 98.44 80 GLU A CA 1
ATOM 639 C C . GLU A 1 80 ? -17.793 10.964 2.837 1.00 98.44 80 GLU A C 1
ATOM 641 O O . GLU A 1 80 ? -18.657 10.141 3.130 1.00 98.44 80 GLU A O 1
ATOM 646 N N . ALA A 1 81 ? -18.031 11.960 1.979 1.00 98.38 81 ALA A N 1
ATOM 647 C CA . ALA A 1 81 ? -19.338 12.191 1.362 1.00 98.38 81 ALA A CA 1
ATOM 648 C C . ALA A 1 81 ? -19.834 10.989 0.532 1.00 98.38 81 ALA A C 1
ATOM 650 O O . ALA A 1 81 ? -21.037 10.774 0.394 1.00 98.38 81 ALA A O 1
ATOM 651 N N . ALA A 1 82 ? -18.915 10.184 -0.010 1.00 97.75 82 ALA A N 1
ATOM 652 C CA . ALA A 1 82 ? -19.226 8.947 -0.723 1.00 97.75 82 ALA A CA 1
ATOM 653 C C . ALA A 1 82 ? -19.431 7.722 0.198 1.00 97.75 82 ALA A C 1
ATOM 655 O O . ALA A 1 82 ? -19.663 6.623 -0.309 1.00 97.75 82 ALA A O 1
ATOM 656 N N . GLY A 1 83 ? -19.307 7.874 1.522 1.00 98.25 83 GLY A N 1
ATOM 657 C CA . GLY A 1 83 ? -19.431 6.796 2.511 1.00 98.25 83 GLY A CA 1
ATOM 658 C C . GLY A 1 83 ? -18.251 5.816 2.542 1.00 98.25 83 GLY A C 1
ATOM 659 O O . GLY A 1 83 ? -18.320 4.779 3.201 1.00 98.25 83 GLY A O 1
ATOM 660 N N . ALA A 1 84 ? -17.158 6.104 1.830 1.00 98.50 84 ALA A N 1
ATOM 661 C CA . ALA A 1 84 ? -16.005 5.208 1.763 1.00 98.50 84 ALA A CA 1
ATOM 662 C C . ALA A 1 84 ? -15.213 5.197 3.079 1.00 98.50 84 ALA A C 1
ATOM 664 O O . ALA A 1 84 ? -14.714 4.145 3.482 1.00 98.50 84 ALA A O 1
ATOM 665 N N . ILE A 1 85 ? -15.115 6.348 3.756 1.00 98.44 85 ILE A N 1
ATOM 666 C CA . ILE A 1 85 ? -14.363 6.479 5.012 1.00 98.44 85 ILE A CA 1
ATOM 667 C C . ILE A 1 85 ? -14.955 5.587 6.104 1.00 98.44 85 ILE A C 1
ATOM 669 O O . ILE A 1 85 ? -14.201 4.839 6.718 1.00 98.44 85 ILE A O 1
ATOM 673 N N . ASP A 1 86 ? -16.278 5.557 6.274 1.00 98.50 86 ASP A N 1
ATOM 674 C CA . ASP A 1 86 ? -16.938 4.723 7.290 1.00 98.50 86 ASP A CA 1
ATOM 675 C C . ASP A 1 86 ? -16.668 3.228 7.087 1.00 98.50 86 ASP A C 1
ATOM 677 O O . ASP A 1 86 ? -16.322 2.505 8.027 1.00 98.50 86 ASP A O 1
ATOM 681 N N . VAL A 1 87 ? -16.771 2.753 5.841 1.00 98.75 87 VAL A N 1
ATOM 682 C CA . VAL A 1 87 ? -16.496 1.352 5.488 1.00 98.75 87 VAL A CA 1
ATOM 683 C C . VAL A 1 87 ? -15.047 0.983 5.811 1.00 98.75 87 VAL A C 1
ATOM 685 O O . VAL A 1 87 ? -14.770 -0.080 6.373 1.00 98.75 87 VAL A O 1
ATOM 688 N N . LEU A 1 88 ? -14.114 1.866 5.466 1.00 98.75 88 LEU A N 1
ATOM 689 C CA . LEU A 1 88 ? -12.685 1.642 5.646 1.00 98.75 88 LEU A CA 1
ATOM 690 C C . LEU A 1 88 ? -12.253 1.773 7.113 1.00 98.75 88 LEU A C 1
ATOM 692 O O . LEU A 1 88 ? -11.459 0.959 7.589 1.00 98.75 88 LEU A O 1
ATOM 696 N N . ALA A 1 89 ? -12.822 2.719 7.857 1.00 98.56 89 ALA A N 1
ATOM 697 C CA . ALA A 1 89 ? -12.632 2.841 9.297 1.00 98.56 89 ALA A CA 1
ATOM 698 C C . ALA A 1 89 ? -13.138 1.583 10.018 1.00 98.56 89 ALA A C 1
ATOM 700 O O . ALA A 1 89 ? -12.423 1.015 10.843 1.00 98.56 89 ALA A O 1
ATOM 701 N N . ALA A 1 90 ? -14.317 1.071 9.639 1.00 98.56 90 ALA A N 1
ATOM 702 C CA . ALA A 1 90 ? -14.853 -0.176 10.181 1.00 98.56 90 ALA A CA 1
ATOM 703 C C . ALA A 1 90 ? -13.954 -1.388 9.879 1.00 98.56 90 ALA A C 1
ATOM 705 O O . ALA A 1 90 ? -13.825 -2.277 10.720 1.00 98.56 90 ALA A O 1
ATOM 706 N N . PHE A 1 91 ? -13.305 -1.432 8.712 1.00 98.69 91 PHE A N 1
ATOM 707 C CA . PHE A 1 91 ? -12.310 -2.459 8.383 1.00 98.69 91 PHE A CA 1
ATOM 708 C C . PHE A 1 91 ? -11.037 -2.359 9.245 1.00 98.69 91 PHE A C 1
ATOM 710 O O . PHE A 1 91 ? -10.393 -3.378 9.515 1.00 98.69 91 PHE A O 1
ATOM 717 N N . GLY A 1 92 ? -10.699 -1.148 9.701 1.00 98.25 92 GLY A N 1
ATOM 718 C CA . GLY A 1 92 ? -9.533 -0.836 10.529 1.00 98.25 92 GLY A CA 1
ATOM 719 C C . GLY A 1 92 ? -8.458 -0.001 9.824 1.00 98.25 92 GLY A C 1
ATOM 720 O O . GLY A 1 92 ? -7.302 -0.040 10.249 1.00 98.25 92 GLY A O 1
ATOM 721 N N . VAL A 1 93 ? -8.806 0.703 8.741 1.00 97.94 93 VAL A N 1
ATOM 722 C CA . VAL A 1 93 ? -7.917 1.655 8.059 1.00 97.94 93 VAL A CA 1
ATOM 723 C C . VAL A 1 93 ? -7.792 2.938 8.872 1.00 97.94 93 VAL A C 1
ATOM 725 O O . VAL A 1 93 ? -8.792 3.511 9.294 1.00 97.94 93 VAL A O 1
ATOM 728 N N . ALA A 1 94 ? -6.554 3.386 9.068 1.00 95.38 94 ALA A N 1
ATOM 729 C CA . ALA A 1 94 ? -6.252 4.726 9.548 1.00 95.38 94 ALA A CA 1
ATOM 730 C C . ALA A 1 94 ? -6.013 5.674 8.365 1.00 95.38 94 ALA A C 1
ATOM 732 O O . ALA A 1 94 ? -5.589 5.249 7.286 1.00 95.38 94 ALA A O 1
ATOM 733 N N . PHE A 1 95 ? -6.254 6.964 8.577 1.00 94.06 95 PHE A N 1
ATOM 734 C CA . PHE A 1 95 ? -6.094 7.985 7.547 1.00 94.06 95 PHE A CA 1
ATOM 735 C C . PHE A 1 95 ? -5.201 9.109 8.037 1.00 94.06 95 PHE A C 1
ATOM 737 O O . PHE A 1 95 ? -5.214 9.466 9.216 1.00 94.06 95 PHE A O 1
ATOM 744 N N . MET A 1 96 ? -4.456 9.690 7.108 1.00 91.38 96 MET A N 1
ATOM 745 C CA . MET A 1 96 ? -3.641 10.866 7.352 1.00 91.38 96 MET A CA 1
ATOM 746 C C . MET A 1 96 ? -3.753 11.807 6.157 1.00 91.38 96 MET A C 1
ATOM 748 O O . MET A 1 96 ? -3.561 11.397 5.009 1.00 91.38 96 MET A O 1
ATOM 752 N N . THR A 1 97 ? -4.079 13.069 6.423 1.00 91.06 97 THR A N 1
ATOM 753 C CA . THR A 1 97 ? -4.136 14.105 5.393 1.00 91.06 97 THR A CA 1
ATOM 754 C C . THR A 1 97 ? -2.884 14.974 5.425 1.00 91.06 97 THR A C 1
ATOM 756 O O . THR A 1 97 ? -2.215 15.087 6.451 1.00 91.06 97 THR A O 1
ATOM 759 N N . ASP A 1 98 ? -2.547 15.572 4.279 1.00 83.19 98 ASP A N 1
ATOM 760 C CA . ASP A 1 98 ? -1.508 16.613 4.137 1.00 83.19 98 ASP A CA 1
ATOM 761 C C . ASP A 1 98 ? -0.074 16.197 4.489 1.00 83.19 98 ASP A C 1
ATOM 763 O O . ASP A 1 98 ? 0.835 17.024 4.482 1.00 83.19 98 ASP A O 1
ATOM 767 N N . THR A 1 99 ? 0.148 14.914 4.758 1.00 82.50 99 THR A N 1
ATOM 768 C CA . THR A 1 99 ? 1.453 14.355 5.104 1.00 82.50 99 THR A CA 1
ATOM 769 C C . THR A 1 99 ? 1.705 13.137 4.229 1.00 82.50 99 THR A C 1
ATOM 771 O O . THR A 1 99 ? 0.882 12.228 4.142 1.00 82.50 99 THR A O 1
ATOM 774 N N . CYS A 1 100 ? 2.854 13.116 3.556 1.00 81.88 100 CYS A N 1
ATOM 775 C CA . CYS A 1 100 ? 3.320 11.935 2.844 1.00 81.88 100 CYS A CA 1
ATOM 776 C C . CYS A 1 100 ? 3.890 10.939 3.854 1.00 81.88 100 CYS A C 1
ATOM 778 O O . CYS A 1 100 ? 4.639 11.330 4.748 1.00 81.88 100 CYS A O 1
ATOM 780 N N . TRP A 1 101 ? 3.633 9.647 3.659 1.00 83.06 101 TRP A N 1
ATOM 781 C CA . TRP A 1 101 ? 4.168 8.585 4.512 1.00 83.06 101 TRP A CA 1
ATOM 782 C C . TRP A 1 101 ? 5.691 8.639 4.707 1.00 83.06 101 TRP A C 1
ATOM 784 O O . TRP A 1 101 ? 6.194 8.267 5.760 1.00 83.06 101 TRP A O 1
ATOM 794 N N . CYS A 1 102 ? 6.450 9.125 3.717 1.00 80.69 102 CYS A N 1
ATOM 795 C CA . CYS A 1 102 ? 7.906 9.253 3.839 1.00 80.69 102 CYS A CA 1
ATOM 796 C C . CYS A 1 102 ? 8.364 10.286 4.880 1.00 80.69 102 CYS A C 1
ATOM 798 O O . CYS A 1 102 ? 9.546 10.307 5.198 1.00 80.69 102 CYS A O 1
ATOM 800 N N . MET A 1 103 ? 7.460 11.133 5.378 1.00 80.25 103 MET A N 1
ATOM 801 C CA . MET A 1 103 ? 7.725 12.109 6.440 1.00 80.25 103 MET A CA 1
ATOM 802 C C . MET A 1 103 ? 7.344 11.583 7.832 1.00 80.25 103 MET A C 1
ATOM 804 O O . MET A 1 103 ? 7.490 12.302 8.814 1.00 80.25 103 MET A O 1
ATOM 808 N N . ILE A 1 104 ? 6.833 10.352 7.935 1.00 75.94 104 ILE A N 1
ATOM 809 C CA . ILE A 1 104 ? 6.496 9.748 9.225 1.00 75.94 104 ILE A CA 1
ATOM 810 C C . ILE A 1 104 ? 7.784 9.214 9.857 1.00 75.94 104 ILE A C 1
ATOM 812 O O . ILE A 1 104 ? 8.341 8.204 9.420 1.00 75.94 104 ILE A O 1
ATOM 816 N N . GLU A 1 105 ? 8.251 9.908 10.890 1.00 67.56 105 GLU A N 1
ATOM 817 C CA . GLU A 1 105 ? 9.416 9.520 11.684 1.00 67.56 105 GLU A CA 1
ATOM 818 C C . GLU A 1 105 ? 9.067 8.444 12.727 1.00 67.56 105 GLU A C 1
ATOM 820 O O . GLU A 1 105 ? 7.902 8.162 13.018 1.00 67.56 105 GLU A O 1
ATOM 825 N N . LYS A 1 106 ? 10.092 7.796 13.292 1.00 63.47 106 LYS A N 1
ATOM 826 C CA . LYS A 1 106 ? 9.896 6.761 14.313 1.00 63.47 106 LYS A CA 1
ATOM 827 C C . LYS A 1 106 ? 9.382 7.365 15.639 1.00 63.47 106 LYS A C 1
ATOM 829 O O . LYS A 1 106 ? 9.840 8.436 16.025 1.00 63.47 106 LYS A O 1
ATOM 834 N N . PRO A 1 107 ? 8.520 6.640 16.383 1.00 60.62 107 PRO A N 1
ATOM 835 C CA . PRO A 1 107 ? 8.060 5.289 16.079 1.00 60.62 107 PRO A CA 1
ATOM 836 C C . PRO A 1 107 ? 6.945 5.283 15.026 1.00 60.62 107 PRO A C 1
ATOM 838 O O . PRO A 1 107 ? 5.911 5.928 15.173 1.00 60.62 107 PRO A O 1
ATOM 841 N N . LEU A 1 108 ? 7.160 4.482 13.977 1.00 65.69 108 LEU A N 1
ATOM 842 C CA . LEU A 1 108 ? 6.134 4.133 12.997 1.00 65.69 108 LEU A CA 1
ATOM 843 C C . LEU A 1 108 ? 4.939 3.487 13.718 1.00 65.69 108 LEU A C 1
ATOM 845 O O . LEU A 1 108 ? 5.075 3.023 14.851 1.00 65.69 108 LEU A O 1
ATOM 849 N N . LEU A 1 109 ? 3.800 3.353 13.026 1.00 69.50 109 LEU A N 1
ATOM 850 C CA . LEU A 1 109 ? 2.560 2.719 13.522 1.00 69.50 109 LEU A CA 1
ATOM 851 C C . LEU A 1 109 ? 2.754 1.377 14.258 1.00 69.50 109 LEU A C 1
ATOM 853 O O . LEU A 1 109 ? 1.848 0.920 14.953 1.00 69.50 109 LEU A O 1
ATOM 857 N N . LYS A 1 110 ? 3.904 0.720 14.077 1.00 80.25 110 LYS A N 1
ATOM 858 C CA . LYS A 1 110 ? 4.313 -0.485 14.787 1.00 80.25 110 LYS A CA 1
ATOM 859 C C . LYS A 1 110 ? 5.836 -0.455 15.042 1.00 80.25 110 LYS A C 1
ATOM 861 O O . LYS A 1 110 ? 6.598 -0.623 14.091 1.00 80.25 110 LYS A O 1
ATOM 866 N N . PRO A 1 111 ? 6.302 -0.276 16.297 1.00 80.88 111 PRO A N 1
ATOM 867 C CA . PRO A 1 111 ? 7.731 -0.133 16.619 1.00 80.88 111 PRO A CA 1
ATOM 868 C C . PRO A 1 111 ? 8.613 -1.321 16.211 1.00 80.88 111 PRO A C 1
ATOM 870 O O . PRO A 1 111 ? 9.766 -1.127 15.846 1.00 80.88 111 PRO A O 1
ATOM 873 N N . ASN A 1 112 ? 8.055 -2.536 16.239 1.00 87.38 112 ASN A N 1
ATOM 874 C CA . ASN A 1 112 ? 8.759 -3.781 15.910 1.00 87.38 112 ASN A CA 1
ATOM 875 C C . ASN A 1 112 ? 8.463 -4.272 14.482 1.00 87.38 112 ASN A C 1
ATOM 877 O O . ASN A 1 112 ? 8.574 -5.467 14.215 1.00 87.38 112 ASN A O 1
ATOM 881 N N . ALA A 1 113 ? 8.005 -3.388 13.590 1.00 92.25 113 ALA A N 1
ATOM 882 C CA . ALA A 1 113 ? 7.782 -3.756 12.199 1.00 92.25 113 ALA A CA 1
ATOM 883 C C . ALA A 1 113 ? 9.100 -4.152 11.527 1.00 92.25 113 ALA A C 1
ATOM 885 O O . ALA A 1 113 ? 10.132 -3.512 11.731 1.00 92.25 113 ALA A O 1
ATOM 886 N N . ARG A 1 114 ? 9.037 -5.193 10.702 1.00 93.44 114 ARG A N 1
ATOM 887 C CA . ARG A 1 114 ? 10.127 -5.672 9.850 1.00 93.44 114 ARG A CA 1
ATOM 888 C C . ARG A 1 114 ? 9.854 -5.397 8.378 1.00 93.44 114 ARG A C 1
ATOM 890 O O . ARG A 1 114 ? 10.794 -5.177 7.618 1.00 93.44 114 ARG A O 1
ATOM 897 N N . SER A 1 115 ? 8.582 -5.374 7.985 1.00 95.19 115 SER A N 1
ATOM 898 C CA . SER A 1 115 ? 8.180 -5.205 6.592 1.00 95.19 115 SER A CA 1
ATOM 899 C C . SER A 1 115 ? 7.027 -4.216 6.412 1.00 95.19 115 SER A C 1
ATOM 901 O O . SER A 1 115 ? 6.229 -3.945 7.315 1.00 95.19 115 SER A O 1
ATOM 903 N N . LEU A 1 116 ? 6.928 -3.676 5.202 1.00 95.69 116 LEU A N 1
ATOM 904 C CA . LEU A 1 116 ? 5.858 -2.787 4.783 1.00 95.69 116 LEU A CA 1
ATOM 905 C C . LEU A 1 116 ? 5.386 -3.159 3.382 1.00 95.69 116 LEU A C 1
ATOM 907 O O . LEU A 1 116 ? 6.194 -3.353 2.483 1.00 95.69 116 LEU A O 1
ATOM 911 N N . MET A 1 117 ? 4.075 -3.188 3.162 1.00 97.81 117 MET A N 1
ATOM 912 C CA . MET A 1 117 ? 3.482 -3.315 1.834 1.00 97.81 117 MET A CA 1
ATOM 913 C C . MET A 1 117 ? 2.983 -1.968 1.306 1.00 97.81 117 MET A C 1
ATOM 915 O O . MET A 1 117 ? 2.396 -1.176 2.045 1.00 97.81 117 MET A O 1
ATOM 919 N N . THR A 1 118 ? 3.175 -1.714 0.013 1.00 96.81 118 THR A N 1
ATOM 920 C CA . THR A 1 118 ? 2.657 -0.516 -0.656 1.00 96.81 118 THR A CA 1
ATOM 921 C C . THR A 1 118 ? 2.203 -0.785 -2.090 1.00 96.81 118 THR A C 1
ATOM 923 O O . THR A 1 118 ? 2.699 -1.692 -2.758 1.00 96.81 118 THR A O 1
ATOM 926 N N . ASN A 1 119 ? 1.285 0.056 -2.578 1.00 95.75 119 ASN A N 1
ATOM 927 C CA . ASN A 1 119 ? 0.891 0.124 -3.987 1.00 95.75 119 ASN A CA 1
ATOM 928 C C . ASN A 1 119 ? 1.620 1.222 -4.785 1.00 95.75 119 ASN A C 1
ATOM 930 O O . ASN A 1 119 ? 1.364 1.390 -5.976 1.00 95.75 119 ASN A O 1
ATOM 934 N N . SER A 1 120 ? 2.539 1.965 -4.159 1.00 94.25 120 SER A N 1
ATOM 935 C CA . SER A 1 120 ? 3.317 3.022 -4.810 1.00 94.25 120 SER A CA 1
ATOM 936 C C . SER A 1 120 ? 4.680 2.499 -5.250 1.00 94.25 120 SER A C 1
ATOM 938 O O . SER A 1 120 ? 5.531 2.225 -4.408 1.00 94.25 120 SER A O 1
ATOM 940 N N . GLY A 1 121 ? 4.922 2.419 -6.564 1.00 93.38 121 GLY A N 1
ATOM 941 C CA . GLY A 1 121 ? 6.240 2.039 -7.096 1.00 93.38 121 GLY A CA 1
ATOM 942 C C . GLY A 1 121 ? 7.331 3.034 -6.688 1.00 93.38 121 GLY A C 1
ATOM 943 O O . GLY A 1 121 ? 8.447 2.647 -6.360 1.00 93.38 121 GLY A O 1
ATOM 944 N N . LYS A 1 122 ? 6.970 4.322 -6.588 1.00 91.81 122 LYS A N 1
ATOM 945 C CA . LYS A 1 122 ? 7.863 5.382 -6.110 1.00 91.81 122 LYS A CA 1
ATOM 946 C C . LYS A 1 122 ? 8.329 5.109 -4.677 1.00 91.81 122 LYS A C 1
ATOM 948 O O . LYS A 1 122 ? 9.525 5.134 -4.413 1.00 91.81 122 LYS A O 1
ATOM 953 N N . TYR A 1 123 ? 7.392 4.832 -3.763 1.00 92.56 123 TYR A N 1
ATOM 954 C CA . TYR A 1 123 ? 7.752 4.508 -2.382 1.00 92.56 123 TYR A CA 1
ATOM 955 C C . TYR A 1 123 ? 8.462 3.162 -2.285 1.00 92.56 123 TYR A C 1
ATOM 957 O O . TYR A 1 123 ? 9.394 3.043 -1.507 1.00 92.56 123 TYR A O 1
ATOM 965 N N . ALA A 1 124 ? 8.073 2.166 -3.080 1.00 95.00 124 ALA A N 1
ATOM 966 C CA . ALA A 1 124 ? 8.748 0.877 -3.065 1.00 95.00 124 ALA A CA 1
ATOM 967 C C . ALA A 1 124 ? 10.236 0.984 -3.442 1.00 95.00 124 ALA A C 1
ATOM 969 O O . ALA A 1 124 ? 11.062 0.294 -2.856 1.00 95.00 124 ALA A O 1
ATOM 970 N N . HIS A 1 125 ? 10.583 1.917 -4.332 1.00 93.69 125 HIS A N 1
ATOM 971 C CA . HIS A 1 125 ? 11.964 2.181 -4.728 1.00 93.69 125 HIS A CA 1
ATOM 972 C C . HIS A 1 125 ? 12.820 2.811 -3.610 1.00 93.69 125 HIS A C 1
ATOM 974 O O . HIS A 1 125 ? 13.885 2.293 -3.291 1.00 93.69 125 HIS A O 1
ATOM 980 N N . TYR A 1 126 ? 12.383 3.918 -2.995 1.00 91.69 126 TYR A N 1
ATOM 981 C CA . TYR A 1 126 ? 13.200 4.625 -1.986 1.00 91.69 126 TYR A CA 1
ATOM 982 C C . TYR A 1 126 ? 12.899 4.221 -0.532 1.00 91.69 126 TYR A C 1
ATOM 984 O O . TYR A 1 126 ? 13.660 4.533 0.384 1.00 91.69 126 TYR A O 1
ATOM 992 N N . GLY A 1 127 ? 11.763 3.567 -0.296 1.00 90.00 127 GLY A N 1
ATOM 993 C CA . GLY A 1 127 ? 11.219 3.219 1.016 1.00 90.00 127 GLY A CA 1
ATOM 994 C C . GLY A 1 127 ? 12.154 2.399 1.906 1.00 90.00 127 GLY A C 1
ATOM 995 O O . GLY A 1 127 ? 12.203 2.710 3.102 1.00 90.00 127 GLY A O 1
ATOM 996 N N . PRO A 1 128 ? 12.937 1.431 1.378 1.00 91.38 128 PRO A N 1
ATOM 997 C CA . PRO A 1 128 ? 13.925 0.713 2.179 1.00 91.38 128 PRO A CA 1
ATOM 998 C C . PRO A 1 128 ? 14.944 1.659 2.826 1.00 91.38 128 PRO A C 1
ATOM 1000 O O . PRO A 1 128 ? 15.217 1.544 4.018 1.00 91.38 128 PRO A O 1
ATOM 1003 N N . GLY A 1 129 ? 15.439 2.652 2.077 1.00 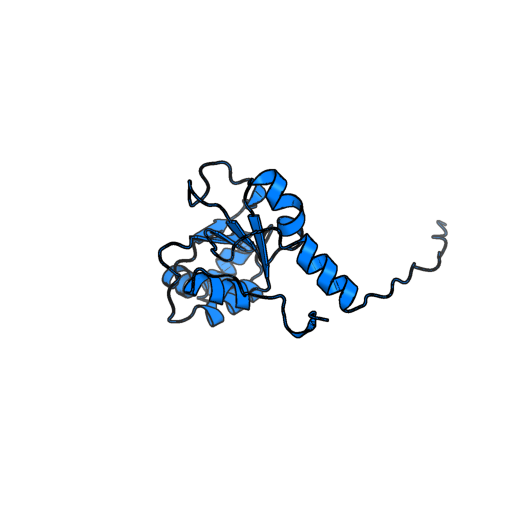89.25 129 GLY A N 1
ATOM 1004 C CA . GLY A 1 129 ? 16.429 3.617 2.566 1.00 89.25 129 GLY A CA 1
ATOM 1005 C C . GLY A 1 129 ? 15.891 4.599 3.613 1.00 89.25 129 GLY A C 1
ATOM 1006 O O . GLY A 1 129 ? 16.662 5.093 4.429 1.00 89.25 129 GLY A O 1
ATOM 1007 N N . ILE A 1 130 ? 14.579 4.865 3.619 1.00 87.81 130 ILE A N 1
ATOM 1008 C CA . ILE A 1 130 ? 13.938 5.773 4.588 1.00 87.81 130 ILE A CA 1
ATOM 1009 C C . ILE A 1 130 ? 13.482 5.026 5.845 1.00 87.81 130 ILE A C 1
ATOM 1011 O O . ILE A 1 130 ? 13.704 5.480 6.964 1.00 87.81 130 ILE A O 1
ATOM 1015 N N . SER A 1 131 ? 12.802 3.891 5.673 1.00 87.56 131 SER A N 1
ATOM 1016 C CA . SER A 1 131 ? 12.148 3.180 6.780 1.00 87.56 131 SER A CA 1
ATOM 1017 C C . SER A 1 131 ? 13.039 2.127 7.445 1.00 87.56 131 SER A C 1
ATOM 1019 O O . SER A 1 131 ? 12.844 1.812 8.623 1.00 87.56 131 SER A O 1
ATOM 1021 N N . GLY A 1 132 ? 14.007 1.579 6.702 1.00 89.56 132 GLY A N 1
ATOM 1022 C CA . GLY A 1 132 ? 14.762 0.388 7.089 1.00 89.56 132 GLY A CA 1
ATOM 1023 C C . GLY A 1 132 ? 13.931 -0.902 7.088 1.00 89.56 132 GLY A C 1
ATOM 1024 O O . GLY A 1 132 ? 14.373 -1.891 7.664 1.00 89.56 132 GLY A O 1
ATOM 1025 N N . LEU A 1 133 ? 12.728 -0.892 6.502 1.00 92.38 133 LEU A N 1
ATOM 1026 C CA . LEU A 1 133 ? 11.842 -2.054 6.403 1.00 92.38 133 LEU A CA 1
ATOM 1027 C C . LEU A 1 133 ? 11.997 -2.743 5.044 1.00 92.38 133 LEU A C 1
ATOM 1029 O O . LEU A 1 133 ? 12.190 -2.077 4.023 1.00 92.38 133 LEU A O 1
ATOM 1033 N N . GLY A 1 134 ? 11.833 -4.067 5.024 1.00 95.25 134 GLY A N 1
ATOM 1034 C CA . GLY A 1 134 ? 11.652 -4.810 3.776 1.00 95.25 134 GLY A CA 1
ATOM 1035 C C . GLY A 1 134 ? 10.345 -4.401 3.095 1.00 95.25 134 GLY A C 1
ATOM 1036 O O . GLY A 1 134 ? 9.337 -4.180 3.771 1.00 95.25 134 GLY A O 1
ATOM 1037 N N . ILE A 1 135 ? 10.339 -4.294 1.766 1.00 96.56 135 ILE A N 1
ATOM 1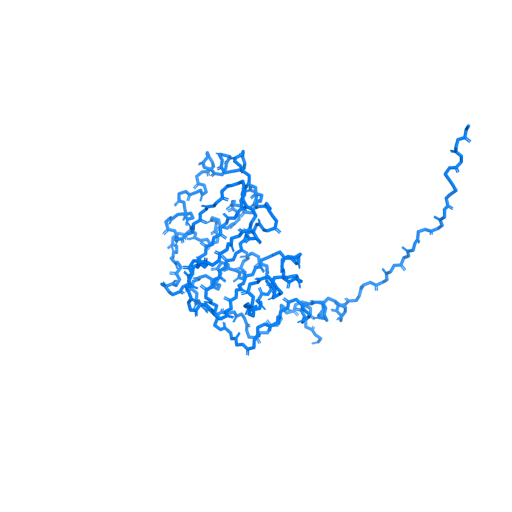038 C CA . ILE A 1 135 ? 9.164 -3.821 1.028 1.00 96.56 135 ILE A CA 1
ATOM 1039 C C . ILE A 1 135 ? 8.465 -4.952 0.288 1.00 96.56 135 ILE A C 1
ATOM 1041 O O . ILE A 1 135 ? 9.083 -5.716 -0.449 1.00 96.56 135 ILE A O 1
ATOM 1045 N N . HIS A 1 136 ? 7.141 -4.979 0.415 1.00 98.00 136 HIS A N 1
ATOM 1046 C CA . HIS A 1 136 ? 6.264 -5.668 -0.514 1.00 98.00 136 HIS A CA 1
ATOM 1047 C C . HIS A 1 136 ? 5.601 -4.689 -1.483 1.00 98.00 136 HIS A C 1
ATOM 1049 O O . HIS A 1 136 ? 4.896 -3.770 -1.058 1.00 98.00 136 HIS A O 1
ATOM 1055 N N . TYR A 1 137 ? 5.760 -4.912 -2.787 1.00 97.31 137 TYR A N 1
ATOM 1056 C CA . TYR A 1 137 ? 5.105 -4.107 -3.818 1.00 97.31 137 TYR A CA 1
ATOM 1057 C C . TYR A 1 137 ? 3.980 -4.892 -4.492 1.00 97.31 137 TYR A C 1
ATOM 1059 O O . TYR A 1 137 ? 4.197 -5.952 -5.089 1.00 97.31 137 TYR A O 1
ATOM 1067 N N . ALA A 1 138 ? 2.754 -4.374 -4.393 1.00 96.75 138 ALA A N 1
ATOM 1068 C CA . ALA A 1 138 ? 1.584 -5.037 -4.953 1.00 96.75 138 ALA A CA 1
ATOM 1069 C C . ALA A 1 138 ? 0.456 -4.066 -5.323 1.00 96.75 138 ALA A C 1
ATOM 1071 O O . ALA A 1 138 ? 0.389 -2.931 -4.860 1.00 96.75 138 ALA A O 1
ATOM 1072 N N . GLY A 1 139 ? -0.473 -4.533 -6.158 1.00 95.81 139 GLY A N 1
ATOM 1073 C CA . GLY A 1 139 ? -1.682 -3.782 -6.488 1.00 95.81 139 GLY A CA 1
ATOM 1074 C C . GLY A 1 139 ? -2.669 -3.697 -5.317 1.00 95.81 139 GLY A C 1
ATOM 1075 O O . GLY A 1 139 ? -2.638 -4.502 -4.387 1.00 95.81 139 GLY A O 1
ATOM 1076 N N . LEU A 1 140 ? -3.613 -2.756 -5.406 1.00 97.31 140 LEU A N 1
ATOM 1077 C CA . LEU A 1 140 ? -4.539 -2.420 -4.318 1.00 97.31 140 LEU A CA 1
ATOM 1078 C C . LEU A 1 140 ? -5.365 -3.612 -3.794 1.00 97.31 140 LEU A C 1
ATOM 1080 O O . LEU A 1 140 ? -5.553 -3.749 -2.589 1.00 97.31 140 LEU A O 1
ATOM 1084 N N . ALA A 1 141 ? -5.824 -4.500 -4.683 1.00 97.69 141 ALA A N 1
ATOM 1085 C CA . ALA A 1 141 ? -6.573 -5.699 -4.292 1.00 97.69 141 ALA A CA 1
ATOM 1086 C C . ALA A 1 141 ? -5.731 -6.663 -3.443 1.00 97.69 141 ALA A C 1
ATOM 1088 O O . ALA A 1 141 ? -6.210 -7.205 -2.450 1.00 97.69 141 ALA A O 1
ATOM 1089 N N . THR A 1 142 ? -4.460 -6.834 -3.801 1.00 98.06 142 THR A N 1
ATOM 1090 C CA . THR A 1 142 ? -3.516 -7.640 -3.027 1.00 98.06 142 THR A CA 1
ATOM 1091 C C . THR A 1 142 ? -3.206 -6.990 -1.684 1.00 98.06 142 THR A C 1
ATOM 1093 O O . THR A 1 142 ? -3.123 -7.703 -0.688 1.00 98.06 142 THR A O 1
ATOM 1096 N N . CYS A 1 143 ? -3.091 -5.660 -1.628 1.00 98.38 143 CYS A N 1
ATOM 1097 C CA . CYS A 1 143 ? -2.944 -4.943 -0.362 1.00 98.38 143 CYS A CA 1
ATOM 1098 C C . CYS A 1 143 ? -4.148 -5.170 0.563 1.00 98.38 143 CYS A C 1
ATOM 1100 O O . CYS A 1 143 ? -3.953 -5.458 1.738 1.00 98.38 143 CYS A O 1
ATOM 1102 N N . ALA A 1 144 ? -5.380 -5.099 0.047 1.00 98.50 144 ALA A N 1
ATOM 1103 C CA . ALA A 1 144 ? -6.589 -5.352 0.836 1.00 98.50 144 ALA A CA 1
ATOM 1104 C C . ALA A 1 144 ? -6.650 -6.797 1.365 1.00 98.50 144 ALA A C 1
ATOM 1106 O O . ALA A 1 144 ? -6.934 -7.023 2.541 1.00 98.50 144 ALA A O 1
ATOM 1107 N N . GLU A 1 145 ? -6.316 -7.777 0.524 1.00 98.56 145 GLU A N 1
ATOM 1108 C CA . GLU A 1 145 ? -6.261 -9.182 0.936 1.00 98.56 145 GLU A CA 1
ATOM 1109 C C . GLU A 1 145 ? -5.154 -9.428 1.973 1.00 98.56 145 GLU A C 1
ATOM 1111 O O . GLU A 1 145 ? -5.380 -10.074 2.994 1.00 98.56 145 GLU A O 1
ATOM 1116 N N . THR A 1 146 ? -3.975 -8.841 1.773 1.00 98.69 146 THR A N 1
ATOM 1117 C CA . THR A 1 146 ? -2.857 -8.916 2.726 1.00 98.69 146 THR A CA 1
ATOM 1118 C C . THR A 1 146 ? -3.211 -8.233 4.043 1.00 98.69 146 THR A C 1
ATOM 1120 O O . THR A 1 146 ? -2.842 -8.720 5.108 1.00 98.69 146 THR A O 1
ATOM 1123 N N . ALA A 1 147 ? -3.992 -7.149 4.007 1.00 98.56 147 ALA A N 1
ATOM 1124 C CA . ALA A 1 147 ? -4.490 -6.501 5.214 1.00 98.56 147 ALA A CA 1
ATOM 1125 C C . ALA A 1 147 ? -5.338 -7.456 6.057 1.00 98.56 147 ALA A C 1
ATOM 1127 O O . ALA A 1 147 ? -5.308 -7.364 7.278 1.00 98.56 147 ALA A O 1
ATOM 1128 N N . ARG A 1 148 ? -6.064 -8.384 5.423 1.00 98.44 148 ARG A N 1
ATOM 1129 C CA . ARG A 1 148 ? -6.915 -9.390 6.072 1.00 98.44 148 ARG A CA 1
ATOM 1130 C C . ARG A 1 148 ? -6.133 -10.615 6.553 1.00 98.44 148 ARG A C 1
ATOM 1132 O O . ARG A 1 148 ? -6.450 -11.152 7.610 1.00 98.44 148 ARG A O 1
ATOM 1139 N N . THR A 1 149 ? -5.133 -11.061 5.796 1.00 98.31 149 THR A N 1
ATOM 1140 C CA . THR A 1 149 ? -4.393 -12.306 6.078 1.00 98.31 149 THR A CA 1
ATOM 1141 C C . THR A 1 149 ? -3.096 -12.099 6.855 1.00 98.31 149 THR A C 1
ATOM 1143 O O . THR A 1 149 ? -2.612 -13.034 7.484 1.00 98.31 149 THR A O 1
ATOM 1146 N N . GLY A 1 150 ? -2.514 -10.901 6.800 1.00 98.25 150 GLY A N 1
ATOM 1147 C CA . GLY A 1 150 ? -1.173 -10.611 7.308 1.00 98.25 150 GLY A CA 1
ATOM 1148 C C . GLY A 1 150 ? -0.033 -11.166 6.455 1.00 98.25 150 GLY A C 1
ATOM 1149 O O . GLY A 1 150 ? 1.121 -11.048 6.861 1.00 98.25 150 GLY A O 1
ATOM 1150 N N . LEU A 1 151 ? -0.329 -11.757 5.292 1.00 98.44 151 LEU A N 1
ATOM 1151 C CA . LEU A 1 151 ? 0.655 -12.446 4.462 1.00 98.44 151 LEU A CA 1
ATOM 1152 C C . LEU A 1 151 ? 0.638 -11.934 3.023 1.00 98.44 151 LEU A C 1
ATOM 1154 O O . LEU A 1 151 ? -0.380 -12.017 2.336 1.00 98.44 151 LEU A O 1
ATOM 1158 N N . ALA A 1 152 ? 1.797 -11.494 2.539 1.00 97.94 152 ALA A N 1
ATOM 1159 C CA . ALA A 1 152 ? 2.003 -11.180 1.133 1.00 97.94 152 ALA A CA 1
ATOM 1160 C C . ALA A 1 152 ? 1.861 -12.446 0.258 1.00 97.94 152 ALA A C 1
ATOM 1162 O O . ALA A 1 152 ? 2.055 -13.574 0.743 1.00 97.94 152 ALA A O 1
ATOM 1163 N N . PRO A 1 153 ? 1.542 -12.314 -1.045 1.00 95.50 153 PRO A N 1
ATOM 1164 C CA . PRO A 1 153 ? 1.548 -13.444 -1.971 1.00 95.50 153 PRO A CA 1
ATOM 1165 C C . PR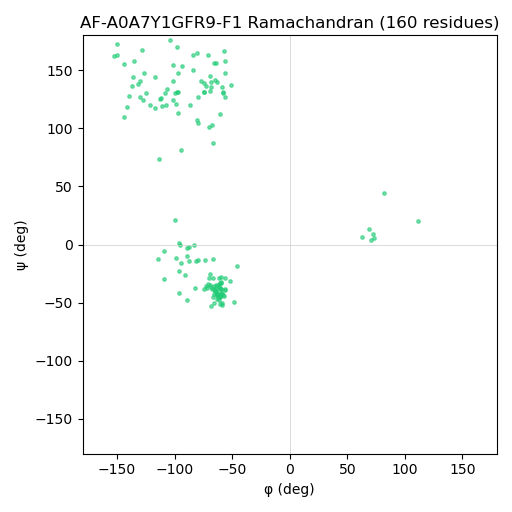O A 1 153 ? 2.903 -14.158 -2.008 1.00 95.50 153 PRO A C 1
ATOM 1167 O O . PRO A 1 153 ? 3.949 -13.535 -1.876 1.00 95.50 153 PRO A O 1
AT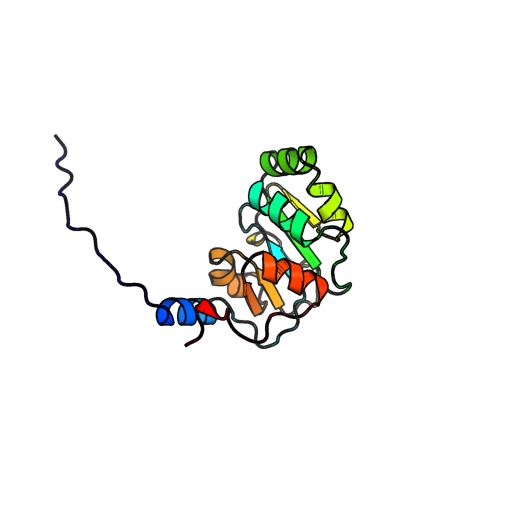OM 1170 N N . ALA A 1 154 ? 2.887 -15.473 -2.227 1.00 92.56 154 ALA A N 1
ATOM 1171 C CA . ALA A 1 154 ? 4.113 -16.273 -2.312 1.00 92.56 154 ALA A CA 1
ATOM 1172 C C . ALA A 1 154 ? 4.901 -16.063 -3.619 1.00 92.56 154 ALA A C 1
ATOM 1174 O O . ALA A 1 154 ? 6.029 -16.527 -3.737 1.00 92.56 154 ALA A O 1
ATOM 1175 N N . ALA A 1 155 ? 4.294 -15.423 -4.617 1.00 92.12 155 ALA A N 1
ATOM 1176 C CA . ALA A 1 155 ? 4.892 -15.207 -5.925 1.00 92.12 155 ALA A CA 1
ATOM 1177 C C . ALA A 1 155 ? 4.369 -13.911 -6.550 1.00 92.12 155 ALA A C 1
ATOM 1179 O O . ALA A 1 155 ? 3.312 -13.403 -6.165 1.00 92.12 155 ALA A O 1
ATOM 1180 N N . ALA A 1 156 ? 5.088 -13.436 -7.566 1.00 93.31 156 ALA A N 1
ATOM 1181 C CA . ALA A 1 156 ? 4.659 -12.328 -8.406 1.00 93.31 156 ALA A CA 1
ATOM 1182 C C . ALA A 1 156 ? 3.281 -12.592 -9.056 1.00 93.31 156 ALA A C 1
ATOM 1184 O O . ALA A 1 156 ? 2.883 -13.754 -9.228 1.00 93.31 156 ALA A O 1
ATOM 1185 N N . PRO A 1 157 ? 2.557 -11.535 -9.473 1.00 92.62 157 PRO A N 1
ATOM 1186 C CA . PRO A 1 157 ? 1.314 -11.671 -10.222 1.00 92.62 157 PRO A CA 1
ATOM 1187 C C . PRO A 1 157 ? 1.457 -12.590 -11.439 1.00 92.62 157 PRO A C 1
ATOM 1189 O O . PRO A 1 157 ? 2.415 -12.493 -12.202 1.00 92.62 157 PRO A O 1
ATOM 1192 N N . ALA A 1 158 ? 0.465 -13.455 -11.660 1.00 93.06 158 ALA A N 1
ATOM 1193 C CA . ALA A 1 158 ? 0.545 -14.502 -12.679 1.00 93.06 158 ALA A CA 1
ATOM 1194 C C . ALA A 1 158 ? 0.828 -13.995 -14.102 1.00 93.06 158 ALA A C 1
ATOM 1196 O O . ALA A 1 158 ? 1.433 -14.716 -14.883 1.00 93.06 158 ALA A O 1
ATOM 1197 N N . TRP A 1 159 ? 0.416 -12.769 -14.423 1.00 93.75 159 TRP A N 1
ATOM 1198 C CA . TRP A 1 159 ? 0.538 -12.176 -15.754 1.00 93.75 159 TRP A CA 1
ATOM 1199 C C . TRP A 1 159 ? 1.937 -11.614 -16.074 1.00 93.75 159 TRP A C 1
ATOM 1201 O O . TRP A 1 159 ? 2.207 -11.346 -17.244 1.00 93.75 159 TRP A O 1
ATOM 1211 N N . ILE A 1 160 ? 2.812 -11.455 -15.068 1.00 93.75 160 ILE A N 1
ATOM 1212 C CA . ILE A 1 160 ? 4.229 -11.078 -15.254 1.00 93.75 160 ILE A CA 1
ATOM 1213 C C . ILE A 1 160 ? 5.202 -12.213 -14.962 1.00 93.75 160 ILE A C 1
ATOM 1215 O O . ILE A 1 160 ? 6.396 -12.029 -15.142 1.00 93.75 160 ILE A O 1
ATOM 1219 N N . ARG A 1 161 ? 4.740 -13.364 -14.466 1.00 88.00 161 ARG A N 1
ATOM 1220 C CA . ARG A 1 161 ? 5.651 -14.490 -14.246 1.00 88.00 161 ARG A CA 1
ATOM 1221 C C . ARG A 1 161 ? 6.134 -15.039 -15.600 1.00 88.00 161 ARG A C 1
ATOM 1223 O O . ARG A 1 161 ? 5.303 -15.105 -16.513 1.00 88.00 161 ARG A O 1
ATOM 1230 N N . PRO A 1 162 ? 7.423 -15.402 -15.717 1.00 78.62 162 PRO A N 1
ATOM 1231 C CA . PRO A 1 162 ? 7.952 -16.092 -16.891 1.00 78.62 162 PRO A CA 1
ATOM 1232 C C . PRO A 1 162 ? 7.324 -17.481 -17.077 1.00 78.62 162 PRO A C 1
ATOM 1234 O O . PRO A 1 162 ? 6.844 -18.064 -16.072 1.00 78.62 162 PRO A O 1
#

Sequence (162 aa):
MLQVLAHPLETIRVSRDDLYRSWQELNSADDRQVDIISLGNPHFSLDEFKRLAQLCAGQRKHPQVSIMVTCGRTVFEQAEAAGAIDVLAAFGVAFMTDTCWCMIEKPLLKPNARSLMTNSGKYAHYGPGISGLGIHYAGLATCAETARTGLAPAAAPAWIRP

=== Feature glossary ===
Key to the feature types in this record:

— What the protein is —

Primary structure: the covalent order of the twenty standard amino acids along the backbone. Two proteins with the same sequence will (almost always) fold to the same structure; two with 30% identity often share a fold but not the details.

Database cross-references. InterPro integrates a dozen domain/family signature databases into unified entries with residue-range hits. GO terms attach function/process/location labels with evidence codes. CATH codes position the fold in a four-level structural taxonomy. Organism is the NCBI-taxonomy species name.

— Where its atoms are —

The mmCIF block holds the 3D Cartesian coordinates of each backbone atom (N, Cα, C, O) in ångströms. mmCIF is the PDB's canonical archive format — a tagged-loop text representation of the atomic model.

Six rendered views show the 3D structure from the faces of a cube — i.e. along ±x, ±y, ±z. Rendering representation is drawn randomly per protein from cartoon (secondary-structure ribbons), sticks (backbone bonds), or molecular surface; coloring is either N→C rainbow (blue at the N-terminus through red at the C-terminus) or one color per chain.

— Local backbone conformation —

DSSP 8-state secondary structure assigns each residue one of H (α-helix), G (3₁₀-helix), I (π-helix), E (extended β-strand), B (isolated β-bridge), T (hydrogen-bonded turn), S (bend), or '-' (coil). The assignment is computed from backbone hydrogen-bond geometry via the Kabsch–Sander algorithm.

P-SEA three-state annotation labels each residue as helix, strand, or coil based purely on the geometry of the Cα trace. It serves as a fallback when the full backbone (and thus DSSP) is unavailable.

The φ/ψ torsion pair specifies the backbone conformation at each residue. φ rotates about the N–Cα bond, ψ about the Cα–C bond. Steric clashes forbid most of the (φ, ψ) plane — the allowed regions (α-helix basin, β-sheet basin, left-handed helix) are the Ramachandran-allowed regions.

— Global shape and packing —

The geometric summary reports three shape descriptors. Rg (radius of gyration) measures how spread out the Cα atoms are about their centre of mass; compact globular proteins have small Rg, elongated or unfolded ones large. Cα contacts (<8 Å, |i−j|>4) count long-range residue pairs in spatial proximity — high for tightly packed folds, near zero for rods or random coil. The bounding-box extents give the protein's footprint along x, y, z in Å.

Accessible surface area quantifies burial. A residue with SASA near zero is packed into the hydrophobic core; one with SASA >100 Å² sits on the surface. Computed here via the Shrake–Rupley numerical algorithm with a 1.4 Å probe.

Plot images: a contact map (which residues are close in 3D, as an N×N binary image), a Ramachandran scatter (backbone torsion angles, revealing secondary-structure composition at a glance), and — for AlphaFold structures — a PAE heatmap (pairwise prediction confidence).

— Structural neighborhood —

The Foldseek 3Di string encodes local tertiary geometry as a 20-letter alphabet — one character per residue — derived from the relative positions of nearby Cα atoms. Unlike the amino-acid sequence, 3Di is a direct function of the 3D structure, so two proteins with the same fold have similar 3Di strings even at low sequence identity.

Nearest PDB neighbors are the top structural matches found by Foldseek when searching this structure against the entire Protein Data Bank. Each hit reports a TM-score (0 to 1; >0.5 almost always implies the same fold) and an E-value. These are *structural* homologs — they may share no detectable sequence similarity.

— Confidence and disorder —

For AlphaFold models, the B-factor field carries pLDDT — the model's own estimate of local accuracy on a 0–100 scale. Regions with pLDDT<50 should be treated as essentially unmodeled; they often correspond to intrinsically disordered segments.

B-factor (Debye–Waller factor) reflects atomic displacement in the crystal lattice. It is an experimental observable (units Å²), not a prediction; low values mean the atom is pinned down, high values mean it moves or is heterogeneous across the crystal.

Predicted aligned error is AlphaFold's pairwise confidence. Unlike pLDDT (per-residue), PAE is per-residue-pair and captures whether two parts of the structure are correctly placed relative to each other. Units are ångströms of expected positional error.